Protein AF-A0A958BYN3-F1 (afdb_monomer_lite)

Foldseek 3Di:
DDDDDDDDDPDDDDDPPSLVCVVVVCVVVDQEEEAEEEDPNVVCVVVVVVCVVVNRHYDYQYDYDDDDPVSVVVSVVD

Sequence (78 aa):
MIQFEFATAARIIFGTGSLGHLESLMAGMGRRALVVLGGSGQRAEPVIQHLVFNSIAYTTFNVLGEPTTATAREGTAL

Structure (mmCIF, N/CA/C/O backbone):
data_AF-A0A958BYN3-F1
#
_entry.id   AF-A0A958BYN3-F1
#
loop_
_atom_site.group_PDB
_atom_site.id
_atom_site.type_symbol
_atom_site.label_atom_id
_atom_site.label_alt_id
_atom_site.label_comp_id
_atom_site.label_asym_id
_atom_site.label_entity_id
_atom_site.label_seq_id
_atom_site.pdbx_PDB_ins_code
_atom_site.Cartn_x
_atom_site.Cartn_y
_atom_site.Cartn_z
_atom_site.occupancy
_atom_site.B_iso_or_equiv
_atom_site.auth_seq_id
_atom_site.auth_comp_id
_atom_site.auth_asym_id
_atom_site.auth_atom_id
_atom_site.pdbx_PDB_model_num
ATOM 1 N N . MET A 1 1 ? -4.722 27.705 -29.282 1.00 61.81 1 MET A N 1
ATOM 2 C CA . MET A 1 1 ? -4.633 27.427 -27.831 1.00 61.81 1 MET A CA 1
ATOM 3 C C . MET A 1 1 ? -4.695 25.915 -27.668 1.00 61.81 1 MET A C 1
ATOM 5 O O . MET A 1 1 ? -5.476 25.311 -28.392 1.00 61.81 1 MET A O 1
ATOM 9 N N . ILE A 1 2 ? -3.845 25.300 -26.842 1.00 66.00 2 ILE A N 1
ATOM 10 C CA . ILE A 1 2 ? -3.790 23.832 -26.716 1.00 66.00 2 ILE A CA 1
ATOM 11 C C . ILE A 1 2 ? -4.749 23.405 -25.601 1.00 66.00 2 ILE A C 1
ATOM 13 O O . ILE A 1 2 ? -4.710 23.975 -24.514 1.00 66.00 2 ILE A O 1
ATOM 17 N N . GLN A 1 3 ? -5.614 22.433 -25.886 1.00 80.25 3 GLN A N 1
ATOM 18 C CA . GLN A 1 3 ? -6.520 21.829 -24.910 1.00 80.25 3 GLN A CA 1
ATOM 19 C C . GLN A 1 3 ? -5.778 20.736 -24.124 1.00 80.25 3 GLN A C 1
ATOM 21 O O . GLN A 1 3 ? -5.129 19.886 -24.731 1.00 80.25 3 GLN A O 1
ATOM 26 N N . PHE A 1 4 ? -5.855 20.777 -22.790 1.00 91.38 4 PHE A N 1
ATOM 27 C CA . PHE A 1 4 ? -5.204 19.831 -21.876 1.00 91.38 4 PHE A CA 1
ATOM 28 C C . PHE A 1 4 ? -6.185 19.378 -20.789 1.00 91.38 4 PHE A C 1
ATOM 30 O O . PHE A 1 4 ? -6.948 20.190 -20.268 1.00 91.38 4 PHE A O 1
ATOM 37 N N . GLU A 1 5 ? -6.132 18.094 -20.441 1.00 86.94 5 GLU A N 1
ATOM 38 C CA . GLU A 1 5 ? -6.908 17.475 -19.367 1.00 86.94 5 GLU A CA 1
ATOM 39 C C . GLU A 1 5 ? -5.984 16.619 -18.493 1.00 86.94 5 GLU A C 1
ATOM 41 O O . GLU A 1 5 ? -5.043 15.996 -18.990 1.00 86.94 5 GLU A O 1
ATOM 46 N N . PHE A 1 6 ? -6.256 16.592 -17.187 1.00 89.75 6 PHE A N 1
ATOM 47 C CA . PHE A 1 6 ? -5.494 15.823 -16.211 1.00 89.75 6 PHE A CA 1
ATOM 48 C C . PHE A 1 6 ? -6.427 15.169 -15.194 1.00 89.75 6 PHE A C 1
ATOM 50 O O . PHE A 1 6 ? -7.210 15.852 -14.535 1.00 89.75 6 PHE A O 1
ATOM 57 N N . ALA A 1 7 ? -6.313 13.849 -15.053 1.00 89.88 7 ALA A N 1
ATOM 58 C CA . ALA A 1 7 ? -7.050 13.061 -14.075 1.00 89.88 7 ALA A CA 1
ATOM 59 C C . ALA A 1 7 ? -6.113 12.625 -12.940 1.00 89.88 7 ALA A C 1
ATOM 61 O O . ALA A 1 7 ? -5.039 12.074 -13.184 1.00 89.88 7 ALA A O 1
ATOM 62 N N . THR A 1 8 ? -6.526 12.869 -11.697 1.00 92.31 8 THR A N 1
ATOM 63 C CA . THR A 1 8 ? -5.751 12.562 -10.486 1.00 92.31 8 THR A CA 1
ATOM 64 C C . THR A 1 8 ? -6.463 11.559 -9.587 1.00 92.31 8 THR A C 1
ATOM 66 O O . THR A 1 8 ? -7.600 11.156 -9.829 1.00 92.31 8 THR A O 1
ATOM 69 N N . ALA A 1 9 ? -5.786 11.171 -8.502 1.00 90.56 9 ALA A N 1
ATOM 70 C CA . ALA A 1 9 ? -6.425 10.470 -7.401 1.00 90.56 9 ALA A CA 1
ATOM 71 C C . ALA A 1 9 ? -7.526 11.331 -6.758 1.00 90.56 9 ALA A C 1
ATOM 73 O O . ALA A 1 9 ? -7.356 12.533 -6.558 1.00 90.56 9 ALA A O 1
ATOM 74 N N . ALA A 1 10 ? -8.616 10.683 -6.340 1.00 88.81 10 ALA A N 1
ATOM 75 C CA . ALA A 1 10 ? -9.735 11.348 -5.673 1.00 88.81 10 ALA A CA 1
ATOM 76 C C . ALA A 1 10 ? -9.343 12.013 -4.339 1.00 88.81 10 ALA A C 1
ATOM 78 O O . ALA A 1 10 ? -9.963 12.991 -3.925 1.00 88.81 10 ALA A O 1
ATOM 79 N N . ARG A 1 11 ? -8.333 11.476 -3.640 1.00 89.06 11 ARG A N 1
ATOM 80 C CA . ARG A 1 11 ? -7.816 12.008 -2.370 1.00 89.06 11 ARG A CA 1
ATOM 81 C C . ARG A 1 11 ? -6.307 11.803 -2.284 1.00 89.06 11 ARG A C 1
ATOM 83 O O . ARG A 1 11 ? -5.815 10.730 -2.620 1.00 89.06 11 ARG A O 1
ATOM 90 N N . ILE A 1 12 ? -5.597 12.814 -1.785 1.00 92.25 12 ILE A N 1
ATOM 91 C CA . ILE A 1 12 ? -4.151 12.776 -1.536 1.00 92.25 12 ILE A CA 1
ATOM 92 C C . ILE A 1 12 ? -3.897 13.321 -0.126 1.00 92.25 12 ILE A C 1
ATOM 94 O O . ILE A 1 12 ? -4.400 14.390 0.214 1.00 92.25 12 ILE A O 1
ATOM 98 N N . ILE A 1 13 ? -3.156 12.581 0.702 1.00 92.56 13 ILE A N 1
ATOM 99 C CA . ILE A 1 13 ? -2.848 12.952 2.090 1.00 92.56 13 ILE A CA 1
ATOM 100 C C . ILE A 1 13 ? -1.328 13.029 2.240 1.00 92.56 13 ILE A C 1
ATOM 102 O O . ILE A 1 13 ? -0.633 12.057 1.950 1.00 92.56 13 ILE A O 1
ATOM 106 N N . PHE A 1 14 ? -0.828 14.177 2.696 1.00 94.75 14 PHE A N 1
ATOM 107 C CA . PHE A 1 14 ? 0.595 14.437 2.914 1.00 94.75 14 PHE A CA 1
ATOM 108 C C . PHE A 1 14 ? 0.865 14.891 4.350 1.00 94.75 14 PHE A C 1
ATOM 110 O O . PHE A 1 14 ? -0.008 15.464 5.002 1.00 94.75 14 PHE A O 1
ATOM 117 N N . GLY A 1 15 ? 2.102 14.679 4.803 1.00 96.19 15 GLY A N 1
ATOM 118 C CA . GLY A 1 15 ? 2.588 15.090 6.118 1.00 96.19 15 GLY A CA 1
ATOM 119 C C . GLY A 1 15 ? 3.232 13.945 6.898 1.00 96.19 15 GLY A C 1
ATOM 120 O O . GLY A 1 15 ? 3.003 12.762 6.644 1.00 96.19 15 GLY A O 1
ATOM 121 N N . THR A 1 16 ? 4.065 14.294 7.875 1.00 95.31 16 THR A N 1
ATOM 122 C CA . THR A 1 16 ? 4.581 13.312 8.832 1.00 95.31 16 THR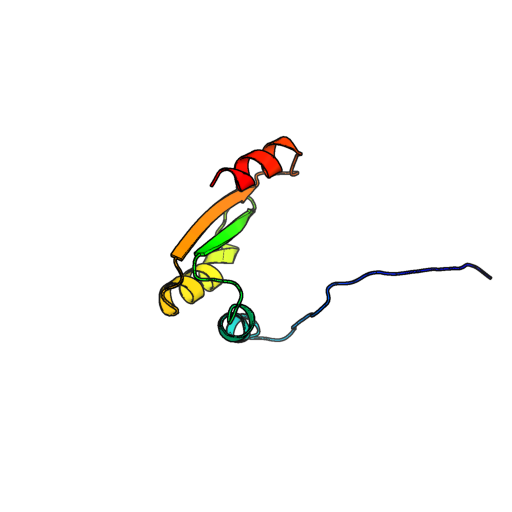 A CA 1
ATOM 123 C C . THR A 1 16 ? 3.411 12.704 9.603 1.00 95.31 16 THR A C 1
ATOM 125 O O . THR A 1 16 ? 2.568 13.428 10.123 1.00 95.31 16 THR A O 1
ATOM 128 N N . GLY A 1 17 ? 3.350 11.372 9.675 1.00 91.69 17 GLY A N 1
ATOM 129 C CA . GLY A 1 17 ? 2.288 10.664 10.396 1.00 91.69 17 GLY A CA 1
ATOM 130 C C . GLY A 1 17 ? 1.001 10.421 9.601 1.00 91.69 17 GLY A C 1
ATOM 131 O O . GLY A 1 17 ? 0.050 9.891 10.171 1.00 91.69 17 GLY A O 1
ATOM 132 N N . SER A 1 18 ? 0.952 10.712 8.293 1.00 93.81 18 SER A N 1
ATOM 133 C CA . SER A 1 18 ? -0.260 10.494 7.479 1.00 93.81 18 SER A CA 1
ATOM 134 C C . SER A 1 18 ? 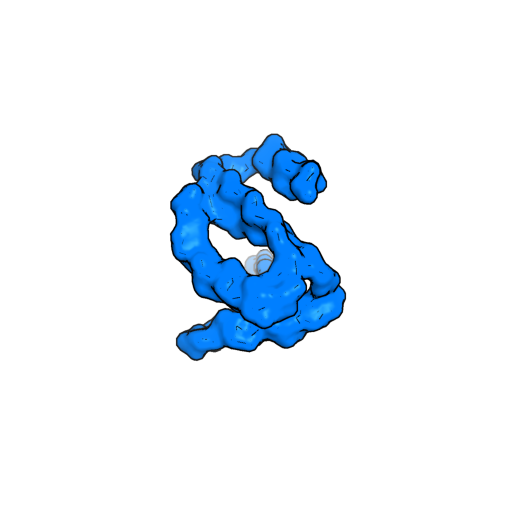-0.789 9.053 7.482 1.00 93.81 18 SER A C 1
ATOM 136 O O . SER A 1 18 ? -1.969 8.840 7.211 1.00 93.81 18 SER A O 1
ATOM 138 N N . LEU A 1 19 ? 0.044 8.066 7.828 1.00 90.81 19 LEU A N 1
ATOM 139 C CA . LEU A 1 19 ? -0.384 6.675 7.983 1.00 90.81 19 LEU A CA 1
ATOM 140 C C . LEU A 1 19 ? -1.481 6.501 9.051 1.00 90.81 19 LEU A C 1
ATOM 142 O O . LEU A 1 19 ? -2.315 5.612 8.919 1.00 90.81 19 LEU A O 1
ATOM 146 N N . GLY A 1 20 ? -1.560 7.392 10.045 1.00 89.75 20 GLY A N 1
ATOM 147 C CA . GLY A 1 20 ? -2.622 7.376 11.057 1.00 89.75 20 GLY A CA 1
ATOM 148 C C . GLY A 1 20 ? -4.036 7.562 10.491 1.00 89.75 20 GLY A C 1
ATOM 149 O O . GLY A 1 20 ? -5.007 7.176 11.131 1.00 89.75 20 GLY A O 1
ATOM 150 N N . HIS A 1 21 ? -4.182 8.086 9.268 1.00 90.00 21 HIS A N 1
ATOM 151 C CA . HIS A 1 21 ? -5.485 8.188 8.602 1.00 90.00 21 HIS A CA 1
ATOM 152 C C . HIS A 1 21 ? -5.977 6.860 8.009 1.00 90.00 21 HIS A C 1
ATOM 154 O O . HIS A 1 21 ? -7.128 6.787 7.576 1.00 90.00 21 HIS A O 1
ATOM 160 N N . LEU A 1 22 ? -5.134 5.822 7.963 1.00 87.12 22 LEU A N 1
ATOM 161 C CA . LEU A 1 22 ? -5.427 4.568 7.273 1.00 87.12 22 LEU A CA 1
ATOM 162 C C . LEU A 1 22 ? -6.693 3.887 7.813 1.00 87.12 22 LEU A C 1
ATOM 164 O O . LEU A 1 22 ? -7.522 3.454 7.021 1.00 87.12 22 LEU A O 1
ATOM 168 N N . GLU A 1 23 ? -6.891 3.851 9.132 1.00 83.31 23 GLU A N 1
ATOM 169 C CA . GLU A 1 23 ? -8.077 3.241 9.753 1.00 83.31 23 GLU A CA 1
ATOM 170 C C . GLU A 1 23 ? -9.378 3.903 9.273 1.00 83.31 23 GLU A C 1
ATOM 172 O O . GLU A 1 23 ? -10.265 3.235 8.740 1.00 83.31 23 GLU A O 1
ATOM 177 N N . SER A 1 24 ? -9.459 5.234 9.368 1.00 86.69 24 SER A N 1
ATOM 178 C CA . SER A 1 24 ? -10.625 5.996 8.909 1.00 86.69 24 SER A CA 1
ATOM 179 C C . SER A 1 24 ? -10.872 5.851 7.406 1.00 86.69 24 SER A C 1
ATOM 181 O O . SER A 1 24 ? -12.022 5.915 6.980 1.00 86.69 24 SER A O 1
ATOM 183 N N . LEU A 1 25 ? -9.825 5.671 6.596 1.00 87.81 25 LEU A N 1
ATOM 184 C CA . LEU A 1 25 ? -9.963 5.455 5.154 1.00 87.81 25 LEU A CA 1
ATOM 185 C C . LEU A 1 25 ? -10.478 4.057 4.818 1.00 87.81 25 LEU A C 1
ATOM 187 O O . LEU A 1 25 ? -11.234 3.903 3.864 1.00 87.81 25 LEU A O 1
ATOM 191 N N . MET A 1 26 ? -10.073 3.055 5.595 1.00 84.69 26 MET A N 1
ATOM 192 C CA . MET A 1 26 ? -10.529 1.676 5.429 1.00 84.69 26 MET A CA 1
ATOM 193 C C . MET A 1 26 ? -11.937 1.453 5.982 1.00 84.69 26 MET A C 1
ATOM 195 O O . MET A 1 26 ? -12.565 0.446 5.645 1.00 84.69 26 MET A O 1
ATOM 199 N N . ALA A 1 27 ? -12.458 2.372 6.801 1.00 82.88 27 ALA A N 1
ATOM 200 C CA . ALA A 1 27 ? -13.825 2.316 7.298 1.00 82.88 27 ALA A CA 1
ATOM 201 C C . ALA A 1 27 ? -14.817 2.257 6.119 1.00 82.88 27 ALA A C 1
ATOM 203 O O . ALA A 1 27 ? -15.003 3.221 5.382 1.00 82.88 27 ALA A O 1
ATOM 204 N N . GLY A 1 28 ? -15.434 1.089 5.923 1.00 83.31 28 GLY A N 1
ATOM 205 C CA . GLY A 1 28 ? -16.358 0.820 4.813 1.00 83.31 28 GLY A CA 1
ATOM 206 C C . GLY A 1 28 ? -15.750 0.114 3.592 1.00 83.31 28 GLY A C 1
ATOM 207 O O . GLY A 1 28 ? -16.500 -0.258 2.697 1.00 83.31 28 GLY A O 1
ATOM 208 N N . MET A 1 29 ? -14.436 -0.142 3.556 1.00 86.19 29 MET A N 1
ATOM 209 C CA . MET A 1 29 ? -13.766 -0.877 2.464 1.00 86.19 29 MET A CA 1
ATOM 210 C C . MET A 1 29 ? -13.798 -2.407 2.629 1.00 86.19 29 MET A C 1
ATOM 212 O O . MET A 1 29 ? -13.418 -3.138 1.718 1.00 86.19 29 MET A O 1
ATOM 216 N N . GLY A 1 30 ? -14.258 -2.906 3.780 1.00 85.88 30 GLY A N 1
ATOM 217 C CA . GLY A 1 30 ? -14.358 -4.334 4.088 1.00 85.88 30 GLY A CA 1
ATOM 218 C C . GLY A 1 30 ? -13.499 -4.748 5.283 1.00 85.88 30 GLY A C 1
ATOM 219 O O . GLY A 1 30 ? -13.111 -3.921 6.099 1.00 85.88 30 GLY A O 1
ATOM 220 N N . ARG A 1 31 ? -13.242 -6.057 5.413 1.00 84.12 31 ARG A N 1
ATOM 221 C CA . ARG A 1 31 ? -12.496 -6.653 6.548 1.00 84.12 31 ARG A CA 1
ATOM 222 C C . ARG A 1 31 ? -11.240 -7.424 6.134 1.00 84.12 31 ARG A C 1
ATOM 224 O O . ARG A 1 31 ? -10.579 -8.015 6.984 1.00 84.12 31 ARG A O 1
ATOM 231 N N . ARG A 1 32 ? -10.966 -7.488 4.828 1.00 90.56 32 ARG A N 1
ATOM 232 C CA . ARG A 1 32 ? -9.857 -8.242 4.239 1.00 90.56 32 ARG A CA 1
ATOM 233 C C . ARG A 1 32 ? -9.141 -7.370 3.219 1.00 90.56 32 ARG A C 1
ATOM 235 O O . ARG A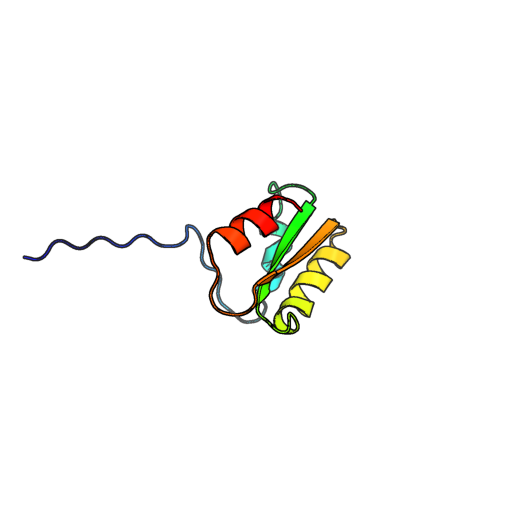 1 32 ? -9.776 -6.939 2.262 1.00 90.56 32 ARG A O 1
ATOM 242 N N . ALA A 1 33 ? -7.855 -7.123 3.426 1.00 93.00 33 ALA A N 1
ATOM 243 C CA . ALA A 1 33 ? -7.030 -6.319 2.533 1.00 93.00 33 ALA A CA 1
ATOM 244 C C . ALA A 1 33 ? -6.076 -7.196 1.707 1.00 93.00 33 ALA A C 1
ATOM 246 O O . ALA A 1 33 ? -5.425 -8.092 2.242 1.00 93.00 33 ALA A O 1
ATOM 247 N N . LEU A 1 34 ? -5.941 -6.899 0.415 1.00 95.31 34 LEU A N 1
ATOM 248 C CA . LEU A 1 34 ? -4.808 -7.365 -0.382 1.00 95.31 34 LEU A CA 1
ATOM 249 C C . LEU A 1 34 ? -3.735 -6.275 -0.364 1.00 95.31 34 LEU A C 1
ATOM 251 O O . LEU A 1 34 ? -3.958 -5.165 -0.847 1.00 95.31 34 LEU A O 1
ATOM 255 N N . VAL A 1 35 ? -2.574 -6.584 0.200 1.00 95.06 35 VAL A N 1
ATOM 256 C CA . VAL A 1 35 ? -1.444 -5.661 0.304 1.00 95.06 35 VAL A CA 1
ATOM 257 C C . VAL A 1 35 ? -0.468 -5.965 -0.827 1.00 95.06 35 VAL A C 1
ATOM 259 O O . VAL A 1 35 ? 0.290 -6.933 -0.767 1.00 95.06 35 VAL A O 1
ATOM 262 N N . VAL A 1 36 ? -0.499 -5.136 -1.869 1.00 96.00 36 VAL A N 1
ATOM 263 C CA . VAL A 1 36 ? 0.389 -5.264 -3.031 1.00 96.00 36 VAL A CA 1
ATOM 264 C C . VAL A 1 36 ? 1.689 -4.508 -2.770 1.00 96.00 36 VAL A C 1
ATOM 266 O O . VAL A 1 36 ? 1.685 -3.309 -2.491 1.00 96.00 36 VAL A O 1
ATOM 269 N N . LEU A 1 37 ? 2.805 -5.222 -2.846 1.00 95.31 37 LEU A N 1
ATOM 270 C CA . LEU A 1 37 ? 4.135 -4.763 -2.458 1.00 95.31 37 LEU A CA 1
ATOM 271 C C . LEU A 1 37 ? 5.098 -4.848 -3.639 1.00 95.31 37 LEU A C 1
ATOM 273 O O . LEU A 1 37 ? 4.912 -5.653 -4.540 1.00 95.31 37 LEU A O 1
ATOM 277 N N . GLY A 1 38 ? 6.168 -4.056 -3.617 1.00 91.44 38 GLY A N 1
ATOM 278 C CA . GLY A 1 38 ? 7.305 -4.260 -4.520 1.00 91.44 38 GLY A CA 1
ATOM 279 C C . GLY A 1 38 ? 8.366 -5.171 -3.897 1.00 91.44 38 GLY A C 1
ATOM 280 O O . GLY A 1 38 ? 8.430 -5.279 -2.674 1.00 91.44 38 GLY A O 1
ATOM 281 N N . GLY A 1 39 ? 9.252 -5.735 -4.722 1.00 85.00 39 GLY A N 1
ATOM 282 C CA . GLY A 1 39 ? 10.555 -6.326 -4.361 1.00 85.00 39 GLY A CA 1
ATOM 283 C C . GLY A 1 39 ? 10.731 -6.826 -2.917 1.00 85.00 39 GLY A C 1
ATOM 284 O O . GLY A 1 39 ? 10.401 -7.964 -2.597 1.00 85.00 39 GLY A O 1
ATOM 285 N N . SER A 1 40 ? 11.304 -5.976 -2.054 1.00 85.44 40 SER A N 1
ATOM 286 C CA . SER A 1 40 ? 11.692 -6.339 -0.684 1.00 85.44 40 SER A CA 1
ATOM 287 C C . SER A 1 40 ? 10.557 -6.344 0.343 1.00 85.44 40 SER A C 1
ATOM 289 O O . SER A 1 40 ? 10.765 -6.840 1.445 1.00 85.44 40 SER A O 1
ATOM 291 N N . GLY A 1 41 ? 9.399 -5.737 0.058 1.00 85.19 41 GLY A N 1
ATOM 292 C CA . GLY A 1 41 ? 8.277 -5.595 1.002 1.00 85.19 41 GLY A CA 1
ATOM 293 C C . GLY A 1 41 ? 8.542 -4.742 2.259 1.00 85.19 41 GLY A C 1
ATOM 294 O O . GLY A 1 41 ? 7.600 -4.242 2.861 1.00 85.19 41 GLY A O 1
ATOM 295 N N . GLN A 1 42 ? 9.804 -4.487 2.618 1.00 88.56 42 GLN A N 1
ATOM 296 C CA . GLN A 1 42 ? 10.229 -3.905 3.899 1.00 88.56 42 GLN A CA 1
ATOM 297 C C . GLN A 1 42 ? 9.588 -2.548 4.224 1.00 88.56 42 GLN A C 1
ATOM 299 O O . GLN A 1 42 ? 9.309 -2.245 5.379 1.00 88.56 42 GLN A O 1
ATOM 304 N N . ARG A 1 43 ? 9.314 -1.723 3.206 1.00 89.88 43 ARG A N 1
ATOM 305 C CA . ARG A 1 43 ? 8.685 -0.403 3.396 1.00 89.88 43 ARG A CA 1
ATOM 306 C C . ARG A 1 43 ? 7.239 -0.481 3.886 1.00 89.88 43 ARG A C 1
ATOM 308 O O . ARG A 1 43 ? 6.726 0.517 4.377 1.00 89.88 43 ARG A O 1
ATOM 315 N N . ALA A 1 44 ? 6.581 -1.624 3.722 1.00 93.19 44 ALA A N 1
ATOM 316 C CA . ALA A 1 44 ? 5.193 -1.795 4.120 1.00 93.19 44 ALA A CA 1
ATOM 317 C C . ALA A 1 44 ? 5.023 -2.267 5.562 1.00 93.19 44 ALA A C 1
ATOM 319 O O . ALA A 1 44 ? 3.891 -2.302 6.029 1.00 93.19 44 ALA A O 1
ATOM 320 N N . GLU A 1 45 ? 6.106 -2.572 6.282 1.00 93.19 45 GLU A N 1
ATOM 321 C CA . GLU A 1 45 ? 6.036 -3.024 7.675 1.00 93.19 45 GLU A CA 1
ATOM 322 C C . GLU A 1 45 ? 5.145 -2.121 8.557 1.00 93.19 45 GLU A C 1
ATOM 324 O O . GLU A 1 45 ? 4.250 -2.651 9.215 1.00 93.19 45 GLU A O 1
ATOM 329 N N . PRO A 1 46 ? 5.237 -0.773 8.504 1.00 93.06 46 PRO A N 1
ATOM 330 C CA . PRO A 1 46 ? 4.333 0.082 9.277 1.00 93.06 46 PRO A CA 1
ATOM 331 C C . PRO A 1 46 ? 2.853 -0.078 8.888 1.00 93.06 46 PRO A C 1
ATOM 333 O O . PRO A 1 46 ? 1.972 -0.011 9.741 1.00 93.06 46 PRO A O 1
ATOM 336 N N . VAL A 1 47 ? 2.560 -0.306 7.603 1.00 92.50 47 VAL A N 1
ATOM 337 C CA . VAL A 1 47 ? 1.191 -0.544 7.111 1.00 92.50 47 VAL A CA 1
ATOM 338 C C . VAL A 1 47 ? 0.672 -1.877 7.642 1.00 92.50 47 VAL A C 1
ATOM 340 O O . VAL A 1 47 ? -0.449 -1.939 8.140 1.00 92.50 47 VAL A O 1
ATOM 343 N N . ILE A 1 48 ? 1.492 -2.928 7.582 1.00 93.75 48 ILE A N 1
ATOM 344 C CA . ILE A 1 48 ? 1.149 -4.253 8.107 1.00 93.75 48 ILE A CA 1
ATOM 345 C C . ILE A 1 48 ? 0.854 -4.182 9.607 1.00 93.75 48 ILE A C 1
ATOM 347 O O . ILE A 1 48 ? -0.176 -4.686 10.049 1.00 93.75 48 ILE A O 1
ATOM 351 N N . GLN A 1 49 ? 1.689 -3.488 10.379 1.00 93.12 49 GLN A N 1
ATOM 352 C CA . GLN A 1 49 ? 1.465 -3.284 11.812 1.00 93.12 49 GLN A CA 1
ATOM 353 C C . GLN A 1 49 ? 0.145 -2.559 12.093 1.00 93.12 49 GLN A C 1
ATOM 355 O O . GLN A 1 49 ? -0.587 -2.956 12.998 1.00 93.12 49 GLN A O 1
ATOM 360 N N . HIS A 1 50 ? -0.212 -1.557 11.285 1.00 90.44 50 HIS A N 1
ATOM 361 C CA . HIS A 1 50 ? -1.519 -0.907 11.378 1.00 90.44 50 HIS A CA 1
ATOM 362 C C . HIS A 1 50 ? -2.680 -1.861 11.072 1.00 90.44 50 HIS A C 1
ATOM 364 O O . HIS A 1 50 ? -3.693 -1.811 11.769 1.00 90.44 50 HIS A O 1
ATOM 370 N N . LEU A 1 51 ? -2.565 -2.731 10.066 1.00 90.69 51 LEU A N 1
ATOM 371 C CA . LEU A 1 51 ? -3.603 -3.726 9.764 1.00 90.69 51 LEU A CA 1
ATOM 372 C C . LEU A 1 51 ? -3.775 -4.719 10.920 1.00 90.69 51 LEU A C 1
ATOM 374 O O . LEU A 1 51 ? -4.905 -4.989 11.326 1.00 90.69 51 LEU A O 1
ATOM 378 N N . VAL A 1 52 ? 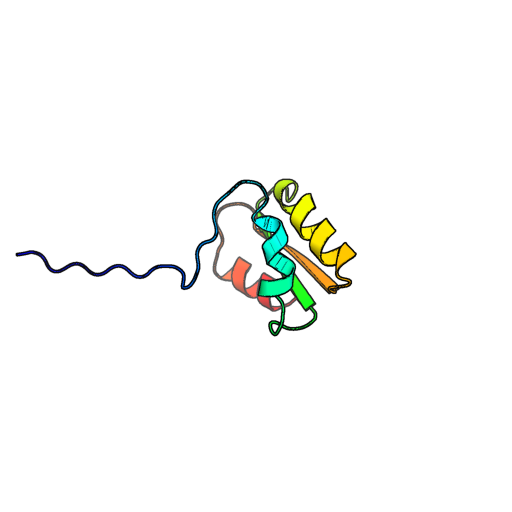-2.665 -5.196 11.494 1.00 91.31 52 VAL A N 1
ATOM 379 C CA . VAL A 1 52 ? -2.666 -6.099 12.656 1.00 91.31 52 VAL A CA 1
ATOM 380 C C . VAL A 1 52 ? -3.301 -5.428 13.873 1.00 91.31 52 VAL A C 1
ATOM 382 O O . VAL A 1 52 ? -4.200 -6.006 14.479 1.00 91.31 52 VAL A O 1
ATOM 385 N N . PHE A 1 53 ? -2.890 -4.201 14.206 1.00 89.38 53 PHE A N 1
ATOM 386 C CA . PHE A 1 53 ? -3.442 -3.439 15.332 1.00 89.38 53 PHE A CA 1
ATOM 387 C C . PHE A 1 53 ? -4.963 -3.265 15.218 1.00 89.38 53 PHE A C 1
ATOM 389 O O . PHE A 1 53 ? -5.685 -3.414 16.199 1.00 89.38 53 PHE A O 1
ATOM 396 N N . ASN A 1 54 ? -5.456 -3.033 14.000 1.00 85.94 54 ASN A N 1
ATOM 397 C CA . ASN A 1 54 ? -6.880 -2.865 13.717 1.00 85.94 54 ASN A CA 1
ATOM 398 C C . ASN A 1 54 ? -7.627 -4.188 13.466 1.00 85.94 54 ASN A C 1
ATOM 400 O O . ASN A 1 54 ? -8.792 -4.167 13.074 1.00 85.94 54 ASN A O 1
ATOM 404 N N . SER A 1 55 ? -6.987 -5.344 13.683 1.00 88.75 55 SER A N 1
ATOM 405 C CA . SER A 1 55 ? -7.573 -6.677 13.455 1.00 88.75 55 SER A CA 1
ATOM 406 C C . SER A 1 55 ? -8.132 -6.878 12.039 1.00 88.75 55 SER A C 1
ATOM 408 O O . SER A 1 55 ? -9.120 -7.588 11.832 1.00 88.75 55 SER A O 1
ATOM 410 N N . ILE A 1 56 ? -7.502 -6.257 11.043 1.00 89.12 56 ILE A N 1
ATOM 411 C CA . ILE A 1 56 ? -7.871 -6.400 9.636 1.00 89.12 56 ILE A CA 1
ATOM 412 C C . ILE A 1 56 ? -7.083 -7.568 9.061 1.00 89.12 56 ILE A C 1
ATOM 414 O O . ILE A 1 56 ? -5.853 -7.554 9.026 1.00 89.12 56 ILE A O 1
ATOM 418 N N . ALA A 1 57 ? -7.798 -8.585 8.585 1.00 93.19 57 ALA A N 1
ATOM 419 C CA . ALA A 1 57 ? -7.170 -9.701 7.898 1.00 93.19 57 ALA A CA 1
ATOM 420 C C . ALA A 1 57 ? -6.527 -9.208 6.597 1.00 93.19 57 ALA A C 1
ATOM 422 O O . ALA A 1 57 ? -7.096 -8.375 5.891 1.00 93.19 57 ALA A O 1
ATOM 423 N N . TYR A 1 58 ? -5.354 -9.729 6.256 1.00 94.81 58 TYR A N 1
ATOM 424 C CA . TYR A 1 58 ? -4.673 -9.321 5.036 1.00 94.81 58 TYR A CA 1
ATOM 425 C C . 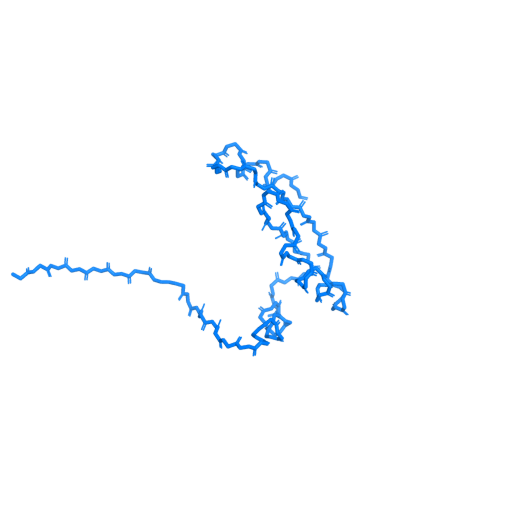TYR A 1 58 ? -3.909 -10.465 4.376 1.00 94.81 58 TYR A C 1
ATOM 427 O O . TYR A 1 58 ? -3.549 -11.455 5.013 1.00 94.81 58 TYR A O 1
ATOM 435 N N . THR A 1 59 ? -3.649 -10.299 3.085 1.00 96.38 59 THR A N 1
ATOM 436 C CA . THR A 1 59 ? -2.776 -11.160 2.284 1.00 96.38 59 THR A CA 1
ATOM 437 C C . THR A 1 59 ? -1.779 -10.271 1.559 1.00 96.38 59 THR A C 1
ATOM 439 O O . THR A 1 59 ? -2.155 -9.219 1.048 1.00 96.38 59 THR A O 1
ATOM 442 N N . THR A 1 60 ? -0.503 -10.649 1.537 1.00 95.25 60 THR A N 1
ATOM 443 C CA . THR A 1 60 ? 0.537 -9.892 0.827 1.00 95.25 60 THR A CA 1
ATOM 444 C C . THR A 1 60 ? 0.803 -10.490 -0.545 1.00 95.25 60 THR A C 1
ATOM 446 O O . THR A 1 60 ? 0.870 -11.710 -0.683 1.00 95.25 60 THR A O 1
ATOM 449 N N . PHE A 1 61 ? 1.025 -9.634 -1.539 1.00 96.44 61 PHE A N 1
ATOM 450 C CA . PHE A 1 61 ? 1.406 -10.028 -2.892 1.00 96.44 61 PHE A CA 1
ATOM 451 C C . PHE A 1 61 ? 2.577 -9.175 -3.378 1.00 96.44 61 PHE A C 1
ATOM 453 O O . PHE A 1 61 ? 2.449 -7.957 -3.508 1.00 96.44 61 PHE A O 1
ATOM 460 N N . ASN A 1 62 ? 3.722 -9.807 -3.642 1.00 95.25 62 ASN A N 1
ATOM 461 C CA . ASN A 1 62 ? 4.925 -9.105 -4.078 1.00 95.25 62 ASN A CA 1
ATOM 462 C C . ASN A 1 62 ? 5.012 -9.081 -5.605 1.00 95.25 62 ASN A C 1
ATOM 464 O O . ASN A 1 62 ? 5.154 -10.114 -6.252 1.00 95.25 62 ASN A O 1
ATOM 468 N N . VAL A 1 63 ? 5.015 -7.877 -6.163 1.00 95.19 63 VAL A N 1
ATOM 469 C CA . VAL A 1 63 ? 5.291 -7.592 -7.567 1.00 95.19 63 VAL A CA 1
ATOM 470 C C . VAL A 1 63 ? 6.791 -7.352 -7.726 1.00 95.19 63 VAL A C 1
ATOM 472 O O . VAL A 1 63 ? 7.361 -6.398 -7.184 1.00 95.19 63 VAL A O 1
ATOM 475 N N . LEU A 1 64 ? 7.452 -8.253 -8.449 1.00 91.69 64 LEU A N 1
ATOM 476 C CA . LEU A 1 64 ? 8.881 -8.174 -8.735 1.00 91.69 64 LEU A CA 1
ATOM 477 C C . LEU A 1 64 ? 9.102 -7.528 -10.105 1.00 91.69 64 LEU A C 1
ATOM 479 O O . LEU A 1 64 ? 8.633 -8.045 -11.113 1.00 91.69 64 LEU A O 1
ATOM 483 N N . GLY A 1 65 ? 9.858 -6.430 -10.142 1.00 90.19 65 GLY A N 1
ATOM 484 C CA . GLY A 1 65 ? 10.150 -5.720 -11.388 1.00 90.19 65 GLY A CA 1
ATOM 485 C C . GLY A 1 65 ? 8.920 -5.039 -11.993 1.00 90.19 65 GLY A C 1
ATOM 486 O O . GLY A 1 65 ? 8.037 -4.580 -11.269 1.00 90.19 65 GLY A O 1
ATOM 487 N N . GLU A 1 66 ? 8.902 -4.947 -13.323 1.00 95.62 66 GLU A N 1
ATOM 488 C CA . GLU A 1 66 ? 7.809 -4.329 -14.075 1.00 95.62 66 GLU A CA 1
ATOM 489 C C . GLU A 1 66 ? 6.581 -5.263 -14.103 1.00 95.62 66 GLU A C 1
ATOM 491 O O . GLU A 1 66 ? 6.706 -6.413 -14.542 1.00 95.62 66 GLU A O 1
ATOM 496 N N . PRO A 1 67 ? 5.395 -4.818 -13.643 1.00 96.69 67 PRO A N 1
ATOM 497 C CA . PRO A 1 67 ? 4.202 -5.654 -13.631 1.00 96.69 67 PRO A CA 1
ATOM 498 C C . PRO A 1 67 ? 3.725 -5.989 -15.046 1.00 96.69 67 PRO A C 1
ATOM 500 O O . PRO A 1 67 ? 3.714 -5.155 -15.948 1.00 96.69 67 PRO A O 1
ATOM 503 N N . THR A 1 68 ? 3.232 -7.214 -15.216 1.00 97.19 68 THR A N 1
ATOM 504 C CA . THR A 1 68 ? 2.585 -7.661 -16.455 1.00 97.19 68 THR A CA 1
ATOM 505 C C . THR A 1 68 ? 1.097 -7.932 -16.234 1.00 97.19 68 THR A C 1
ATOM 507 O O . THR A 1 68 ? 0.601 -7.973 -15.106 1.00 97.19 68 THR A O 1
ATOM 510 N N . THR A 1 69 ? 0.359 -8.194 -17.313 1.00 98.00 69 THR A N 1
ATOM 511 C CA . THR A 1 69 ? -1.028 -8.674 -17.206 1.00 98.00 69 THR A CA 1
ATOM 512 C C . THR A 1 69 ? -1.123 -10.040 -16.519 1.00 98.00 69 THR A C 1
ATOM 514 O O . THR A 1 69 ? -2.138 -10.319 -15.884 1.00 98.00 69 THR A O 1
ATOM 517 N N . ALA A 1 70 ? -0.081 -10.876 -16.600 1.00 97.56 70 ALA A N 1
ATOM 518 C CA . ALA A 1 70 ? -0.005 -12.126 -15.847 1.00 97.56 70 ALA A CA 1
ATOM 519 C C . ALA A 1 70 ? 0.113 -11.849 -14.341 1.00 97.56 70 ALA A C 1
ATOM 521 O O . ALA A 1 70 ? -0.673 -12.385 -13.566 1.00 97.56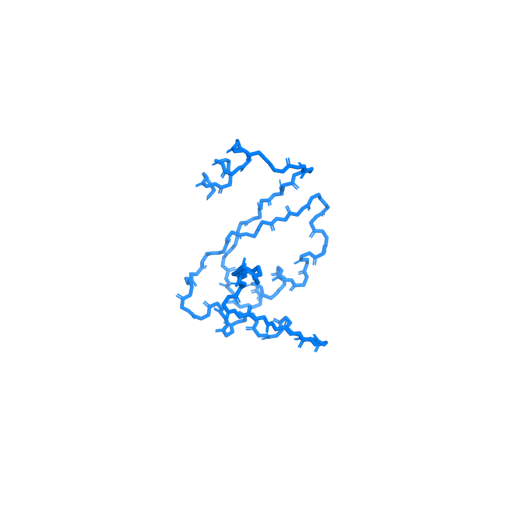 70 ALA A O 1
ATOM 522 N N . THR A 1 71 ? 0.978 -10.908 -13.948 1.00 97.00 71 THR A N 1
ATOM 523 C CA . THR A 1 71 ? 1.118 -10.450 -12.555 1.00 97.00 71 THR A CA 1
ATOM 524 C C . THR A 1 71 ? -0.213 -9.968 -11.974 1.00 97.00 71 THR A C 1
ATOM 526 O O . THR A 1 71 ? -0.568 -10.308 -10.849 1.00 97.00 71 THR A O 1
ATOM 529 N N . ALA A 1 72 ? -0.987 -9.201 -12.749 1.00 97.00 72 ALA A N 1
ATOM 530 C CA . ALA A 1 72 ? -2.307 -8.748 -12.317 1.00 97.00 72 ALA A CA 1
ATOM 531 C C . ALA A 1 72 ? -3.282 -9.921 -12.107 1.00 97.00 72 ALA A C 1
ATOM 533 O O . ALA A 1 72 ? -4.001 -9.945 -11.111 1.00 97.00 72 ALA A O 1
ATOM 534 N N . ARG A 1 73 ? -3.288 -10.911 -13.011 1.00 98.00 73 ARG A N 1
ATOM 535 C CA . ARG A 1 73 ? -4.144 -12.104 -12.883 1.00 98.00 73 ARG A CA 1
ATOM 536 C C . ARG A 1 73 ? -3.790 -12.932 -11.651 1.00 98.00 73 ARG A C 1
ATOM 538 O O . ARG A 1 73 ? -4.698 -13.345 -10.938 1.00 98.00 73 ARG A O 1
ATOM 545 N N . GLU A 1 74 ? -2.505 -13.132 -11.379 1.00 97.06 74 GLU A N 1
ATOM 546 C CA . GLU A 1 74 ? -2.037 -13.827 -10.173 1.00 97.06 74 GLU A CA 1
ATOM 547 C C . GLU A 1 74 ? -2.551 -13.146 -8.901 1.00 97.06 74 GLU A C 1
ATOM 549 O O . GLU A 1 74 ? -3.117 -13.811 -8.037 1.00 97.06 74 GLU A O 1
ATOM 554 N N . GLY A 1 75 ? -2.456 -11.815 -8.827 1.00 96.31 75 GLY A N 1
ATOM 555 C CA . GLY A 1 75 ? -2.952 -11.051 -7.681 1.00 96.31 75 GLY A CA 1
ATOM 556 C C . GLY A 1 75 ? -4.463 -11.181 -7.453 1.00 96.31 75 GLY A C 1
ATOM 557 O O . GLY A 1 75 ? -4.904 -11.176 -6.309 1.00 96.31 75 GLY A O 1
ATOM 558 N N . THR A 1 76 ? -5.265 -11.336 -8.513 1.00 96.25 76 THR A N 1
ATOM 559 C CA . THR A 1 76 ? -6.729 -11.515 -8.388 1.00 96.25 76 THR A CA 1
ATOM 560 C C . THR A 1 76 ? -7.159 -12.901 -7.909 1.00 96.25 76 THR A C 1
ATOM 562 O O . THR A 1 76 ? -8.325 -13.083 -7.571 1.00 96.25 76 THR A O 1
ATOM 565 N N . ALA A 1 77 ? -6.252 -13.878 -7.916 1.00 95.25 77 ALA A N 1
ATOM 566 C CA . ALA A 1 77 ? -6.544 -15.253 -7.520 1.00 95.25 77 ALA A CA 1
ATOM 567 C C . ALA A 1 77 ? -6.304 -15.528 -6.019 1.00 95.25 77 ALA A C 1
ATOM 569 O O . ALA A 1 77 ? -6.495 -16.664 -5.583 1.00 95.25 77 ALA A O 1
ATOM 570 N N . LEU A 1 78 ? -5.870 -14.514 -5.258 1.00 92.81 78 LEU A N 1
ATOM 571 C CA . LEU A 1 78 ? -5.591 -14.558 -3.814 1.00 92.81 78 LEU A CA 1
ATOM 572 C C . LEU A 1 78 ? -6.828 -14.211 -2.971 1.00 92.81 78 LEU A C 1
ATOM 574 O O . LEU A 1 78 ? -6.998 -14.836 -1.897 1.00 92.81 78 LEU A O 1
#

Secondary structure (DSSP, 8-state):
---------S----STTGGGGHHHHHTTS-SEEEEEEETT-GGGHHHHHHHHHTT-EEEEEEE-SS--HHHHHHHHT-

pLDDT: mean 90.82, std 6.06, range [61.81, 98.0]

Radius of gyration: 15.83 Å; chains: 1; bounding box: 28×43×43 Å